Protein AF-D2C510-F1 (afdb_monomer_lite)

Structure (mmCIF, N/CA/C/O backbone):
data_AF-D2C510-F1
#
_entry.id   AF-D2C510-F1
#
loop_
_atom_site.group_PDB
_atom_site.id
_atom_site.type_symbol
_atom_site.label_atom_id
_atom_site.label_alt_id
_atom_site.label_comp_id
_atom_site.label_asym_id
_atom_site.label_entity_id
_atom_site.label_seq_id
_atom_site.pdbx_PDB_ins_code
_atom_site.Cartn_x
_atom_site.Cartn_y
_atom_site.Cartn_z
_atom_site.occupancy
_atom_site.B_iso_or_equiv
_atom_site.auth_seq_id
_atom_site.auth_comp_id
_atom_site.auth_asym_id
_atom_site.auth_atom_id
_atom_site.pdbx_PDB_model_num
ATOM 1 N N . MET A 1 1 ? 11.030 23.314 -47.955 1.00 41.97 1 MET A N 1
ATOM 2 C CA . MET A 1 1 ? 11.549 23.353 -46.569 1.00 41.97 1 MET A CA 1
ATOM 3 C C . MET A 1 1 ? 12.333 22.066 -46.338 1.00 41.97 1 MET A C 1
ATOM 5 O O . MET A 1 1 ? 11.726 21.021 -46.161 1.00 41.97 1 MET A O 1
ATOM 9 N N . ILE A 1 2 ? 13.659 22.106 -46.484 1.00 38.50 2 ILE A N 1
ATOM 10 C CA . ILE A 1 2 ? 14.516 20.911 -46.397 1.00 38.50 2 ILE A CA 1
ATOM 11 C C . ILE A 1 2 ? 14.762 20.630 -44.911 1.00 38.50 2 ILE A C 1
ATOM 13 O O . ILE A 1 2 ? 15.379 21.444 -44.225 1.00 38.50 2 ILE A O 1
ATOM 17 N N . ARG A 1 3 ? 14.230 19.520 -44.389 1.00 38.88 3 ARG A N 1
ATOM 18 C CA . ARG A 1 3 ? 14.538 19.050 -43.033 1.00 38.88 3 ARG A CA 1
ATOM 19 C C . ARG A 1 3 ? 15.802 18.202 -43.112 1.00 38.88 3 ARG A C 1
ATOM 21 O O . ARG A 1 3 ? 15.784 17.138 -43.714 1.00 38.88 3 ARG A O 1
ATOM 28 N N . TYR A 1 4 ? 16.888 18.683 -42.518 1.00 41.59 4 TYR A N 1
ATOM 29 C CA . TYR A 1 4 ? 18.047 17.840 -42.247 1.00 41.59 4 TYR A CA 1
ATOM 30 C C . TYR A 1 4 ? 17.704 16.908 -41.085 1.00 41.59 4 TYR A C 1
ATOM 32 O O . TYR A 1 4 ? 17.424 17.384 -39.980 1.00 41.59 4 TYR A O 1
ATOM 40 N N . ASP A 1 5 ? 17.746 15.599 -41.324 1.00 53.91 5 ASP A N 1
ATOM 41 C CA . ASP A 1 5 ? 17.805 14.624 -40.241 1.00 53.91 5 ASP A CA 1
ATOM 42 C C . ASP A 1 5 ? 19.098 14.866 -39.464 1.00 53.91 5 ASP A C 1
ATOM 44 O O . ASP A 1 5 ? 20.207 14.716 -39.980 1.00 53.91 5 ASP A O 1
ATOM 48 N N . LYS A 1 6 ? 18.964 15.306 -38.212 1.00 51.06 6 LYS A N 1
ATOM 49 C CA . LYS A 1 6 ? 20.116 15.435 -37.323 1.00 51.06 6 LYS A CA 1
ATOM 50 C C . LYS A 1 6 ? 20.608 14.020 -36.994 1.00 51.06 6 LYS A C 1
ATOM 52 O O . LYS A 1 6 ? 19.820 13.237 -36.457 1.00 51.06 6 LYS A O 1
ATOM 57 N N . PRO A 1 7 ? 21.881 13.679 -37.259 1.00 55.09 7 PRO A N 1
ATOM 58 C CA . PRO A 1 7 ? 22.415 12.394 -36.846 1.00 55.09 7 PRO A CA 1
ATOM 59 C C . PRO A 1 7 ? 22.345 12.272 -35.324 1.00 55.09 7 PRO A C 1
ATOM 61 O O . PRO A 1 7 ? 22.520 13.249 -34.588 1.00 55.09 7 PRO A O 1
ATOM 64 N N . LYS A 1 8 ? 22.044 11.058 -34.859 1.00 46.94 8 LYS A N 1
ATOM 65 C CA . LYS A 1 8 ? 21.846 10.779 -33.440 1.00 46.94 8 LYS A CA 1
ATOM 66 C C . LYS A 1 8 ? 23.150 11.037 -32.653 1.00 46.94 8 LYS A C 1
ATOM 68 O O . LYS A 1 8 ? 24.230 10.789 -33.190 1.00 46.94 8 LYS A O 1
ATOM 73 N N . PRO A 1 9 ? 23.075 11.518 -31.397 1.00 43.28 9 PRO A N 1
ATOM 74 C CA . PRO A 1 9 ? 24.210 12.122 -30.682 1.00 43.28 9 PRO A CA 1
ATOM 75 C C . PRO A 1 9 ? 25.459 11.241 -30.515 1.00 43.28 9 PRO A C 1
ATOM 77 O O . PRO A 1 9 ? 26.558 11.768 -30.411 1.00 43.28 9 PRO A O 1
ATOM 80 N N . TRP A 1 10 ? 25.321 9.915 -30.542 1.00 50.59 10 TRP A N 1
ATOM 81 C CA . TRP A 1 10 ? 26.438 8.968 -30.411 1.00 50.59 10 TRP A CA 1
ATOM 82 C C . TRP A 1 10 ? 27.249 8.760 -31.696 1.00 50.59 10 TRP A C 1
ATOM 84 O O . TRP A 1 10 ? 28.262 8.077 -31.672 1.00 50.59 10 TRP A O 1
ATOM 94 N N . MET A 1 11 ? 26.835 9.345 -32.824 1.00 51.16 11 MET A N 1
ATOM 95 C CA . MET A 1 11 ? 27.655 9.364 -34.043 1.00 51.16 11 MET A CA 1
ATOM 96 C C . MET A 1 11 ? 28.801 10.381 -33.965 1.00 51.16 11 MET A C 1
ATOM 98 O O . MET A 1 11 ? 29.647 10.406 -34.854 1.00 51.16 11 MET A O 1
ATOM 102 N N . LYS A 1 12 ? 28.811 11.262 -32.953 1.00 45.25 12 LYS A N 1
ATOM 103 C CA . LYS A 1 12 ? 29.725 12.409 -32.911 1.00 45.25 12 LYS A CA 1
ATOM 104 C C . LYS A 1 12 ? 30.964 12.241 -32.039 1.00 45.25 12 LYS A C 1
ATOM 106 O O . LYS A 1 12 ? 31.867 13.056 -32.181 1.00 45.25 12 LYS A O 1
ATOM 111 N N . GLU A 1 13 ? 31.063 11.206 -31.210 1.00 43.53 13 GLU A N 1
ATOM 112 C CA . GLU A 1 13 ? 32.232 11.018 -30.345 1.00 43.53 13 GLU A CA 1
ATOM 113 C C . GLU A 1 13 ? 32.622 9.539 -30.246 1.00 43.53 13 GLU A C 1
ATOM 115 O O . GLU A 1 13 ? 31.877 8.739 -29.694 1.00 43.53 13 GLU A O 1
ATOM 120 N N . ASN A 1 14 ? 33.829 9.231 -30.748 1.00 42.59 14 ASN A N 1
ATOM 121 C CA . ASN A 1 14 ? 34.587 7.975 -30.612 1.00 42.59 14 ASN A CA 1
ATOM 122 C C . ASN A 1 14 ? 33.927 6.771 -31.311 1.00 42.59 14 ASN A C 1
ATOM 124 O O . ASN A 1 14 ? 32.890 6.282 -30.898 1.00 42.59 14 ASN A O 1
ATOM 128 N N . TYR A 1 15 ? 34.439 6.234 -32.415 1.00 44.59 15 TYR A N 1
ATOM 129 C CA . TYR A 1 15 ? 35.807 5.805 -32.686 1.00 44.59 15 TYR A CA 1
ATOM 130 C C . TYR A 1 15 ? 36.094 6.014 -34.182 1.00 44.59 15 TYR A C 1
ATOM 132 O O . TYR A 1 15 ? 35.241 5.721 -35.019 1.00 44.59 15 TYR A O 1
ATOM 140 N N . ARG A 1 16 ? 37.302 6.457 -34.554 1.00 49.41 16 ARG A N 1
ATOM 141 C CA . ARG A 1 16 ? 37.824 6.202 -35.908 1.00 49.41 16 ARG A CA 1
ATOM 142 C C . ARG A 1 16 ? 38.070 4.698 -36.022 1.00 49.41 16 ARG A C 1
ATOM 144 O O . ARG A 1 16 ? 39.184 4.230 -35.826 1.00 49.41 16 ARG A O 1
ATOM 151 N N . ILE A 1 17 ? 37.004 3.940 -36.238 1.00 53.94 17 ILE A N 1
ATOM 152 C CA . ILE A 1 17 ? 37.088 2.536 -36.618 1.00 53.94 17 ILE A CA 1
ATOM 153 C C . ILE A 1 17 ? 37.697 2.566 -38.018 1.00 53.94 17 ILE A C 1
ATOM 155 O O . ILE A 1 17 ? 37.110 3.169 -38.917 1.00 53.94 17 ILE A O 1
ATOM 159 N N . ALA A 1 18 ? 38.905 2.021 -38.190 1.00 57.81 18 ALA A N 1
ATOM 160 C CA . ALA A 1 18 ? 39.457 1.863 -39.531 1.00 57.81 18 ALA A CA 1
ATOM 161 C C . ALA A 1 18 ? 38.462 1.034 -40.358 1.00 57.81 18 ALA A C 1
ATOM 163 O O . ALA A 1 18 ? 37.812 0.140 -39.818 1.00 57.81 18 ALA A O 1
ATOM 164 N N . GLU A 1 19 ? 38.289 1.370 -41.636 1.00 58.66 19 GLU A N 1
ATOM 165 C CA . GLU A 1 19 ? 37.220 0.835 -42.497 1.00 58.66 19 GLU A CA 1
ATOM 166 C C . GLU A 1 19 ? 37.175 -0.707 -42.493 1.00 58.66 19 GLU A C 1
ATOM 168 O O . GLU A 1 19 ? 36.104 -1.312 -42.490 1.00 58.66 19 GLU A O 1
ATOM 173 N N . GLU A 1 20 ? 38.344 -1.332 -42.336 1.00 58.44 20 GLU A N 1
ATOM 174 C CA . GLU A 1 20 ? 38.554 -2.774 -42.165 1.00 58.44 20 GLU A CA 1
ATOM 175 C C . GLU A 1 20 ? 37.815 -3.401 -40.961 1.00 58.44 20 GLU A C 1
ATOM 177 O O . GLU A 1 20 ? 37.395 -4.555 -41.020 1.00 58.44 20 GLU A O 1
ATOM 182 N N . TYR A 1 21 ? 37.575 -2.645 -39.887 1.00 57.06 21 TYR A N 1
ATOM 183 C CA . TYR A 1 21 ? 36.855 -3.105 -38.694 1.00 57.06 21 TYR A CA 1
ATOM 184 C C . TYR A 1 21 ? 35.358 -2.769 -38.730 1.00 57.06 21 TYR A C 1
ATOM 186 O O . TYR A 1 21 ? 34.598 -3.285 -37.908 1.00 57.06 21 TYR A O 1
ATOM 194 N N . ALA A 1 22 ? 34.901 -1.935 -39.671 1.00 62.78 22 ALA A N 1
ATOM 195 C 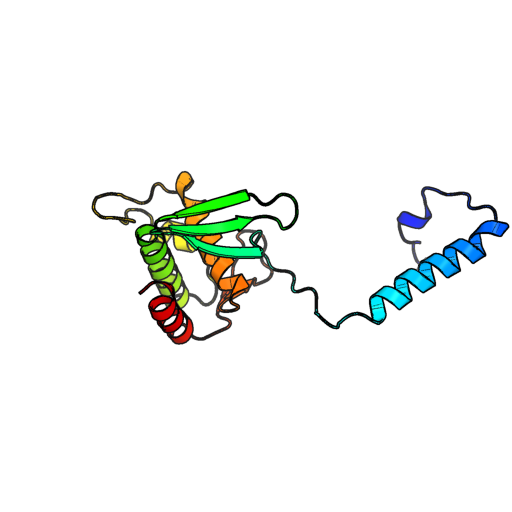CA . ALA A 1 22 ? 33.501 -1.512 -39.741 1.00 62.78 22 ALA A CA 1
ATOM 196 C C . ALA A 1 22 ? 32.556 -2.696 -40.009 1.00 62.78 22 ALA A C 1
ATOM 198 O O . ALA A 1 22 ? 31.489 -2.786 -39.398 1.00 62.78 22 ALA A O 1
ATOM 199 N N . GLY A 1 23 ? 32.979 -3.636 -40.863 1.00 69.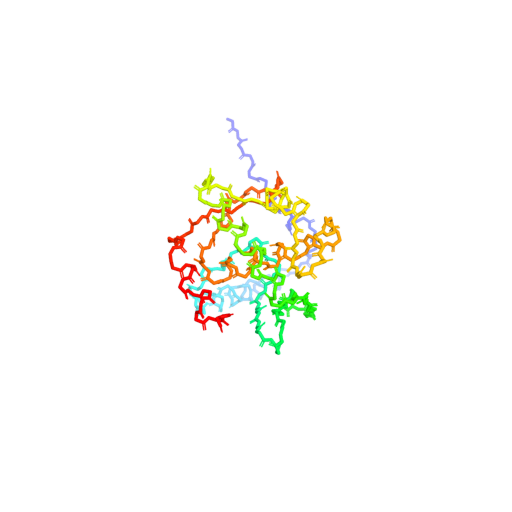00 23 GLY A N 1
ATOM 200 C CA . GLY A 1 23 ? 32.236 -4.867 -41.146 1.00 69.00 23 GLY A CA 1
ATOM 201 C C . GLY A 1 23 ? 32.098 -5.765 -39.916 1.00 69.00 23 GLY A C 1
ATOM 202 O O . GLY A 1 23 ? 30.996 -6.187 -39.583 1.00 69.00 23 GLY A O 1
ATOM 203 N N . MET A 1 24 ? 33.188 -5.976 -39.171 1.00 67.81 24 MET A N 1
ATOM 204 C CA . MET A 1 24 ? 33.156 -6.797 -37.954 1.00 67.81 24 MET A CA 1
ATOM 205 C C . MET A 1 24 ? 32.315 -6.169 -36.845 1.00 67.81 24 MET A C 1
ATOM 207 O O . MET A 1 24 ? 31.588 -6.873 -36.149 1.00 67.81 24 MET A O 1
ATOM 211 N N . VAL A 1 25 ? 32.387 -4.847 -36.678 1.00 67.56 25 VAL A N 1
ATOM 212 C CA . VAL A 1 25 ? 31.561 -4.138 -35.694 1.00 67.56 25 VAL A CA 1
ATOM 213 C C . VAL A 1 25 ? 30.085 -4.253 -36.062 1.00 67.56 25 VAL A C 1
ATOM 215 O O . VAL A 1 25 ? 29.265 -4.506 -35.182 1.00 67.56 25 VAL A O 1
ATOM 218 N N . LYS A 1 26 ? 29.743 -4.150 -37.351 1.00 69.44 26 LYS A N 1
ATOM 219 C CA . LYS A 1 26 ? 28.374 -4.368 -37.826 1.00 69.44 26 LYS A CA 1
ATOM 220 C C . LYS A 1 26 ? 27.898 -5.798 -37.553 1.00 69.44 26 LYS A C 1
ATOM 222 O O . LYS A 1 26 ? 26.822 -5.960 -36.991 1.00 69.44 26 LYS A O 1
ATOM 227 N N . ASP A 1 27 ? 28.716 -6.807 -37.837 1.00 73.94 27 ASP A N 1
ATOM 228 C CA . ASP A 1 27 ? 28.384 -8.212 -37.564 1.00 73.94 27 ASP A CA 1
ATOM 229 C C . ASP A 1 27 ? 28.217 -8.501 -36.066 1.00 73.94 27 ASP A C 1
ATOM 231 O O . ASP A 1 27 ? 27.337 -9.268 -35.672 1.00 73.94 27 ASP A O 1
ATOM 235 N N . ILE A 1 28 ? 29.043 -7.895 -35.208 1.00 74.25 28 ILE A N 1
ATOM 236 C CA . ILE A 1 28 ? 28.908 -8.007 -33.749 1.00 74.25 28 ILE A CA 1
ATOM 237 C C . ILE A 1 28 ? 27.604 -7.350 -33.289 1.00 74.25 28 ILE A C 1
ATOM 239 O O . ILE A 1 28 ? 26.877 -7.936 -32.487 1.00 74.25 28 ILE A O 1
ATOM 243 N N . LEU A 1 29 ? 27.280 -6.164 -33.807 1.00 71.12 29 LEU A N 1
ATOM 244 C CA . LEU A 1 29 ? 26.043 -5.456 -33.476 1.00 71.12 29 LEU A CA 1
ATOM 245 C C . LEU A 1 29 ? 24.801 -6.212 -33.960 1.00 71.12 29 LEU A C 1
ATOM 247 O O . LEU A 1 29 ? 23.843 -6.326 -33.197 1.00 71.12 29 LEU A O 1
ATOM 251 N N . ASP A 1 30 ? 24.832 -6.789 -35.161 1.00 72.50 30 ASP A N 1
ATOM 252 C CA . ASP A 1 30 ? 23.740 -7.612 -35.691 1.00 72.50 30 ASP A CA 1
ATOM 253 C C . ASP A 1 30 ? 23.594 -8.916 -34.896 1.00 72.50 30 ASP A C 1
ATOM 255 O O . ASP A 1 30 ? 22.477 -9.325 -34.583 1.00 72.50 30 ASP A O 1
ATOM 259 N N . LYS A 1 31 ? 24.697 -9.546 -34.468 1.00 72.12 31 LYS A N 1
ATOM 260 C CA . LYS A 1 31 ? 24.648 -10.709 -33.562 1.00 72.12 31 LYS A CA 1
ATOM 261 C C . LYS A 1 31 ? 24.051 -10.354 -32.201 1.00 72.12 31 LYS A C 1
ATOM 263 O O . LYS A 1 31 ? 23.248 -11.127 -31.687 1.00 72.12 31 LYS A O 1
ATOM 268 N N . ILE A 1 32 ? 24.390 -9.195 -31.635 1.00 69.31 32 ILE A N 1
ATOM 269 C CA . ILE A 1 32 ? 23.793 -8.709 -30.380 1.00 69.31 32 ILE A CA 1
ATOM 270 C C . ILE A 1 32 ? 22.298 -8.410 -30.579 1.00 69.31 32 ILE A C 1
ATOM 272 O O . ILE A 1 32 ? 21.480 -8.829 -29.762 1.00 69.31 32 ILE A O 1
ATOM 276 N N . GLY A 1 33 ? 21.923 -7.743 -31.675 1.00 61.22 33 GLY A N 1
ATOM 277 C CA . GLY A 1 33 ? 20.528 -7.441 -32.010 1.00 61.22 33 GLY A CA 1
ATOM 278 C C . GLY A 1 33 ? 19.676 -8.695 -32.238 1.00 61.22 33 GLY A C 1
ATOM 279 O O . GLY A 1 33 ? 18.541 -8.772 -31.768 1.00 61.22 33 GLY A O 1
ATOM 280 N N . ASN A 1 34 ? 20.240 -9.718 -32.881 1.00 57.94 34 ASN A N 1
ATOM 281 C CA . ASN A 1 34 ? 19.563 -10.991 -33.144 1.00 57.94 34 ASN A CA 1
ATOM 282 C C . ASN A 1 34 ? 19.513 -11.912 -31.906 1.00 57.94 34 ASN A C 1
ATOM 284 O O . ASN A 1 34 ? 18.538 -12.636 -31.702 1.00 57.94 34 ASN A O 1
ATOM 288 N N . ALA A 1 35 ? 20.511 -11.846 -31.020 1.00 53.44 35 ALA A N 1
ATOM 289 C CA . ALA A 1 35 ? 20.471 -12.533 -29.725 1.00 53.44 35 ALA A CA 1
ATOM 290 C C . ALA A 1 35 ? 19.439 -11.912 -28.761 1.00 53.44 35 ALA A C 1
ATOM 292 O O . ALA A 1 35 ? 18.862 -12.613 -27.933 1.00 53.44 35 ALA A O 1
ATOM 293 N N . LEU A 1 36 ? 19.163 -10.609 -28.890 1.00 50.44 36 LEU A N 1
ATOM 294 C CA . LEU A 1 36 ? 18.132 -9.910 -28.113 1.00 50.44 36 LEU A CA 1
ATOM 295 C C . LEU A 1 36 ? 16.701 -10.158 -28.619 1.00 50.44 36 LEU A C 1
ATOM 297 O O . LEU A 1 36 ? 15.755 -9.911 -27.879 1.00 50.44 36 LEU A O 1
ATOM 301 N N . THR A 1 37 ? 16.521 -10.644 -29.850 1.00 47.19 37 THR A N 1
ATOM 302 C CA . THR A 1 37 ? 15.192 -10.899 -30.443 1.00 47.19 37 THR A CA 1
ATOM 303 C C . THR A 1 37 ? 14.732 -12.353 -30.331 1.00 47.19 37 THR A C 1
ATOM 305 O O . THR A 1 37 ? 13.575 -12.644 -30.621 1.00 47.19 37 THR A O 1
ATOM 308 N N . SER A 1 38 ? 15.593 -13.257 -29.853 1.00 47.25 38 SER A N 1
ATOM 309 C CA . SER A 1 38 ? 15.272 -14.675 -29.625 1.00 47.25 38 SER A CA 1
ATOM 310 C C . SER A 1 38 ? 15.056 -15.048 -28.153 1.00 47.25 38 SER A C 1
ATOM 312 O O . SER A 1 38 ? 14.749 -16.200 -27.865 1.00 47.25 38 SER A O 1
ATOM 314 N N . ASN A 1 39 ? 15.118 -14.083 -27.229 1.00 44.97 39 ASN A N 1
ATOM 315 C CA . ASN A 1 39 ? 14.735 -14.284 -25.835 1.00 44.97 39 ASN A CA 1
ATOM 316 C C . ASN A 1 39 ? 13.597 -13.344 -25.441 1.00 44.97 39 ASN A C 1
ATOM 318 O O . ASN A 1 39 ? 13.806 -12.176 -25.136 1.00 44.97 39 ASN A O 1
ATOM 322 N N . ASP A 1 40 ? 12.412 -13.944 -25.420 1.00 39.88 40 ASP A N 1
ATOM 323 C CA . ASP A 1 40 ? 11.272 -13.611 -24.578 1.00 39.88 40 ASP A CA 1
ATOM 324 C C . ASP A 1 40 ? 10.688 -12.198 -24.718 1.00 39.88 40 ASP A C 1
ATOM 326 O O . ASP A 1 40 ? 11.215 -11.186 -24.249 1.00 39.88 40 ASP A O 1
ATOM 330 N N . SER A 1 41 ? 9.486 -12.153 -25.284 1.00 37.69 41 SER A N 1
ATOM 331 C CA . SER A 1 41 ? 8.560 -11.028 -25.253 1.00 37.69 41 SER A CA 1
ATOM 332 C C . SER A 1 41 ? 8.040 -10.750 -23.834 1.00 37.69 41 SER A C 1
ATOM 334 O O . SER A 1 41 ? 6.833 -10.670 -23.607 1.00 37.69 41 SER A O 1
ATOM 336 N N . SER A 1 42 ? 8.930 -10.563 -22.861 1.00 40.53 42 SER A N 1
ATOM 337 C CA . SER A 1 42 ? 8.591 -9.828 -21.654 1.00 40.53 42 SER A CA 1
ATOM 338 C C . SER A 1 42 ? 8.727 -8.350 -21.999 1.00 40.53 42 SER A C 1
ATOM 340 O O . SER A 1 42 ? 9.817 -7.788 -22.100 1.00 40.53 42 SER A O 1
ATOM 342 N N . VAL A 1 43 ? 7.593 -7.695 -22.247 1.00 35.44 43 VAL A N 1
ATOM 343 C CA . VAL A 1 43 ? 7.519 -6.236 -22.142 1.00 35.44 43 VAL A CA 1
ATOM 344 C C . VAL A 1 43 ? 8.210 -5.889 -20.827 1.00 35.44 43 VAL A C 1
ATOM 346 O O . VAL A 1 43 ? 7.742 -6.315 -19.770 1.00 35.44 43 VAL A O 1
ATOM 349 N N . THR A 1 44 ? 9.353 -5.201 -20.879 1.00 40.50 44 THR A N 1
ATOM 350 C CA . THR A 1 44 ? 10.083 -4.772 -19.683 1.00 40.50 44 THR A CA 1
ATOM 351 C C . THR A 1 44 ? 9.157 -3.820 -18.948 1.00 40.50 44 THR A C 1
ATOM 353 O O . THR A 1 44 ? 9.053 -2.636 -19.269 1.00 40.50 44 THR A O 1
ATOM 356 N N . LYS A 1 45 ? 8.376 -4.375 -18.021 1.00 53.69 45 LYS A N 1
ATOM 357 C CA . LYS A 1 45 ? 7.348 -3.657 -17.284 1.00 53.69 45 LYS A CA 1
ATOM 358 C C . LYS A 1 45 ? 8.084 -2.617 -16.453 1.00 53.69 45 LYS A C 1
ATOM 360 O O . LYS A 1 45 ? 8.790 -2.943 -15.502 1.00 53.69 45 LYS A O 1
ATOM 365 N N . LYS A 1 46 ? 8.020 -1.362 -16.889 1.00 66.19 46 LYS A N 1
ATOM 366 C CA . LYS A 1 46 ? 8.688 -0.260 -16.210 1.00 66.19 46 LYS A CA 1
ATOM 367 C C . LYS A 1 46 ? 7.823 0.149 -15.028 1.00 66.19 46 LYS A C 1
ATOM 369 O O . LYS A 1 46 ? 6.877 0.910 -15.192 1.00 66.19 46 LYS A O 1
ATOM 374 N N . PHE A 1 47 ? 8.144 -0.393 -13.864 1.00 73.25 47 PHE A N 1
ATOM 375 C CA . PHE A 1 47 ? 7.508 -0.010 -12.612 1.00 73.25 47 PHE A CA 1
ATOM 376 C C . PHE A 1 47 ? 7.970 1.383 -12.165 1.00 73.25 47 PHE A C 1
ATOM 378 O O . PHE A 1 47 ? 9.106 1.788 -12.448 1.00 73.25 47 PHE A O 1
ATOM 385 N N . ALA A 1 48 ? 7.105 2.119 -11.465 1.00 82.38 48 ALA A N 1
ATOM 386 C CA . ALA A 1 48 ? 7.527 3.318 -10.737 1.00 82.38 48 ALA A CA 1
ATOM 387 C C . ALA A 1 48 ? 8.253 2.965 -9.438 1.00 82.38 48 ALA A C 1
ATOM 389 O O . ALA A 1 48 ? 9.083 3.744 -8.953 1.00 82.38 48 ALA A O 1
ATOM 390 N N . THR A 1 49 ? 7.951 1.794 -8.877 1.00 81.88 49 THR A N 1
ATOM 391 C CA . THR A 1 49 ? 8.593 1.285 -7.678 1.00 81.88 49 THR A CA 1
ATOM 392 C C . THR A 1 49 ? 10.086 1.021 -7.877 1.00 81.88 49 THR A C 1
ATOM 394 O O . THR A 1 49 ? 10.551 0.543 -8.911 1.00 81.88 49 THR A O 1
ATOM 397 N N . LYS A 1 50 ? 10.864 1.321 -6.832 1.00 86.88 50 LYS A N 1
ATOM 398 C CA . LYS A 1 50 ? 12.284 0.945 -6.731 1.00 86.88 50 LYS A CA 1
ATOM 399 C C . LYS A 1 50 ? 12.495 -0.447 -6.125 1.00 86.88 50 LYS A C 1
ATOM 401 O O . LYS A 1 50 ? 13.643 -0.891 -6.015 1.00 86.88 50 LYS A O 1
ATOM 406 N N . TYR A 1 51 ? 11.420 -1.074 -5.652 1.00 89.44 51 TYR A N 1
ATOM 407 C CA . TYR A 1 51 ? 11.428 -2.426 -5.107 1.00 89.44 51 TYR A CA 1
ATOM 408 C C . TYR A 1 51 ? 11.216 -3.427 -6.234 1.00 89.44 51 TYR A C 1
ATOM 410 O O . TYR A 1 51 ? 10.560 -3.113 -7.222 1.00 89.44 51 TYR A O 1
ATOM 418 N N . PHE A 1 52 ? 11.785 -4.615 -6.087 1.00 88.94 52 PHE A N 1
ATOM 419 C CA . PHE A 1 52 ? 11.655 -5.684 -7.083 1.00 88.94 52 PHE A CA 1
ATOM 420 C C . PHE A 1 52 ? 11.200 -7.009 -6.468 1.00 88.94 52 PHE A C 1
ATOM 422 O O . PHE A 1 52 ? 10.758 -7.893 -7.191 1.00 88.94 52 PHE A O 1
ATOM 429 N N . GLU A 1 53 ? 11.287 -7.137 -5.145 1.00 92.88 53 GLU A N 1
ATOM 430 C CA . GLU A 1 53 ? 10.832 -8.296 -4.391 1.00 92.88 53 GLU A CA 1
ATOM 431 C C . GLU A 1 53 ? 10.502 -7.884 -2.955 1.00 92.88 53 GLU A C 1
ATOM 433 O O . GLU A 1 53 ? 10.986 -6.861 -2.445 1.00 92.88 53 GLU A O 1
ATOM 438 N N . TRP A 1 54 ? 9.686 -8.695 -2.298 1.00 95.94 54 TRP A N 1
ATOM 439 C CA . TRP A 1 54 ? 9.309 -8.515 -0.907 1.00 95.94 54 TRP A CA 1
ATOM 440 C C . TRP A 1 54 ? 8.944 -9.864 -0.281 1.00 95.94 54 TRP A C 1
ATOM 442 O O . TRP A 1 54 ? 8.676 -10.839 -0.980 1.00 95.94 54 TRP A O 1
ATOM 452 N N . GLU A 1 55 ? 8.957 -9.916 1.044 1.00 95.94 55 GLU A N 1
ATOM 453 C CA . GLU A 1 55 ? 8.610 -11.094 1.833 1.00 95.94 55 GLU A CA 1
ATOM 454 C C . GLU A 1 55 ? 8.093 -10.687 3.220 1.00 95.94 55 GLU A C 1
ATOM 456 O O . GLU A 1 55 ? 8.263 -9.545 3.662 1.00 95.94 55 GLU A O 1
ATOM 461 N N . VAL A 1 56 ? 7.478 -11.633 3.930 1.00 94.88 56 VAL A N 1
ATOM 462 C CA . VAL A 1 56 ? 7.149 -11.491 5.354 1.00 94.88 56 VAL A CA 1
ATOM 463 C C . VAL A 1 56 ? 8.175 -12.274 6.162 1.00 94.88 56 VAL A C 1
ATOM 465 O O . VAL A 1 56 ? 8.304 -13.486 6.003 1.00 94.88 56 VAL A O 1
ATOM 468 N N . ILE A 1 57 ? 8.895 -11.589 7.049 1.00 93.88 57 ILE A N 1
ATOM 469 C CA . ILE A 1 57 ? 9.850 -12.202 7.975 1.00 93.88 57 ILE A CA 1
ATOM 470 C C . ILE A 1 57 ? 9.383 -11.926 9.398 1.00 93.88 57 ILE A C 1
ATOM 472 O O . ILE A 1 57 ? 9.374 -10.776 9.847 1.00 93.88 57 ILE A O 1
ATOM 476 N N . LYS A 1 58 ? 9.051 -12.989 10.140 1.00 90.88 58 LYS A N 1
ATOM 477 C CA . LYS A 1 58 ? 8.513 -12.893 11.507 1.00 90.88 58 LYS A CA 1
ATOM 478 C C . LYS A 1 58 ? 7.306 -11.939 11.529 1.00 90.88 58 LYS A C 1
ATOM 480 O O . LYS A 1 58 ? 6.332 -12.168 10.827 1.00 90.88 58 LYS A O 1
ATOM 485 N N . SER A 1 59 ? 7.379 -10.859 12.302 1.00 93.25 59 SER A N 1
ATOM 486 C CA . SER A 1 59 ? 6.339 -9.838 12.444 1.00 93.25 59 SER A CA 1
ATOM 487 C C . SER A 1 59 ? 6.606 -8.591 11.591 1.00 93.25 59 SER A C 1
ATOM 489 O O . SER A 1 59 ? 6.237 -7.480 11.975 1.00 93.25 59 SER A O 1
ATOM 491 N N . SER A 1 60 ? 7.303 -8.721 10.459 1.00 95.94 60 SER A N 1
ATOM 492 C CA . SER A 1 60 ? 7.650 -7.590 9.592 1.00 95.94 60 SER A CA 1
ATOM 493 C C . SER A 1 60 ? 7.519 -7.920 8.110 1.00 95.94 60 SER A C 1
ATOM 495 O O . SER A 1 60 ? 7.907 -8.992 7.657 1.00 95.94 60 SER A O 1
ATOM 497 N N . VAL A 1 61 ? 7.029 -6.947 7.349 1.00 96.75 61 VAL A N 1
ATOM 498 C CA . VAL A 1 61 ? 7.116 -6.915 5.890 1.00 96.75 61 VAL A CA 1
ATOM 499 C C . VAL A 1 61 ? 8.474 -6.341 5.508 1.00 96.75 61 VAL A C 1
ATOM 501 O O . VAL A 1 61 ? 8.866 -5.272 5.993 1.00 96.75 61 VAL A O 1
ATOM 504 N N . VAL A 1 62 ? 9.192 -7.052 4.645 1.00 96.56 62 VAL A N 1
ATOM 505 C CA . VAL A 1 62 ? 10.523 -6.679 4.171 1.00 96.56 62 VAL A CA 1
ATOM 506 C C . VAL A 1 62 ? 10.484 -6.532 2.660 1.00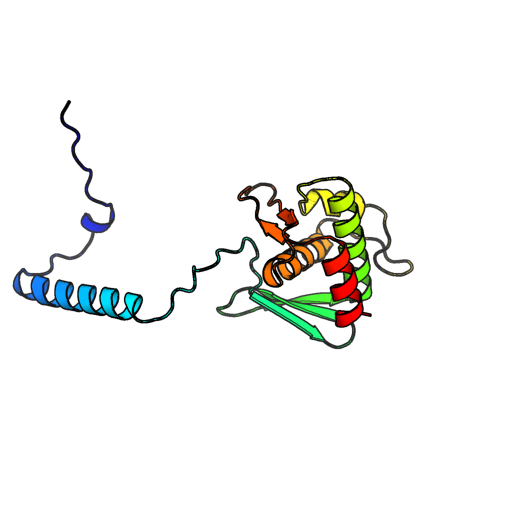 96.56 62 VAL A C 1
ATOM 508 O O . VAL A 1 62 ? 10.135 -7.474 1.960 1.00 96.56 62 VAL A O 1
ATOM 511 N N . ALA A 1 63 ? 10.858 -5.363 2.146 1.00 95.44 63 ALA A N 1
ATOM 512 C CA . ALA A 1 63 ? 10.951 -5.121 0.706 1.00 95.44 63 ALA A CA 1
ATOM 513 C C . ALA A 1 63 ? 12.397 -4.827 0.311 1.00 95.44 63 ALA A C 1
ATOM 515 O O . ALA A 1 63 ? 13.046 -3.972 0.930 1.00 95.44 63 ALA A O 1
ATOM 516 N N . ARG A 1 64 ? 12.904 -5.498 -0.730 1.00 93.00 64 ARG A N 1
ATOM 517 C CA . ARG A 1 64 ? 14.269 -5.281 -1.228 1.00 93.00 64 ARG A CA 1
ATOM 518 C C . ARG A 1 64 ? 14.251 -4.275 -2.375 1.00 93.00 64 ARG A C 1
ATOM 520 O O . ARG A 1 64 ? 13.519 -4.410 -3.358 1.00 93.00 64 ARG A O 1
ATOM 527 N N . ALA A 1 65 ? 15.034 -3.213 -2.216 1.00 88.56 65 ALA A N 1
ATOM 528 C CA . ALA A 1 65 ? 15.178 -2.140 -3.189 1.00 88.56 65 ALA A CA 1
ATOM 529 C C . ALA A 1 65 ? 16.434 -2.356 -4.034 1.00 88.56 65 ALA A C 1
ATOM 531 O O . ALA A 1 65 ? 17.490 -2.628 -3.471 1.00 88.56 65 ALA A O 1
ATOM 532 N N . ARG A 1 66 ? 16.329 -2.107 -5.350 1.00 80.19 66 ARG A N 1
ATOM 533 C CA . ARG A 1 66 ? 17.380 -2.294 -6.378 1.00 80.19 66 ARG A CA 1
ATOM 534 C C . ARG A 1 66 ? 17.801 -3.751 -6.590 1.00 80.19 66 ARG A C 1
ATOM 536 O O . ARG A 1 66 ? 18.282 -4.400 -5.675 1.00 80.19 66 ARG A O 1
ATOM 543 N N . LYS A 1 67 ? 17.723 -4.223 -7.837 1.00 78.44 67 LYS A N 1
ATOM 544 C CA . LYS A 1 67 ? 18.179 -5.574 -8.207 1.00 78.44 67 LYS A CA 1
ATOM 545 C C . LYS A 1 67 ? 19.692 -5.747 -8.020 1.00 78.44 67 LYS A C 1
ATOM 547 O O . LYS A 1 67 ? 20.156 -6.789 -7.576 1.00 78.44 67 LYS A O 1
ATOM 552 N N . GLU A 1 68 ? 20.461 -4.707 -8.335 1.00 79.62 68 GLU A N 1
ATOM 553 C CA . GLU A 1 68 ? 21.911 -4.682 -8.148 1.00 79.62 68 GLU A CA 1
ATOM 554 C C . GLU A 1 68 ? 22.258 -4.069 -6.787 1.00 79.62 68 GLU A C 1
ATOM 556 O O . GLU A 1 68 ? 21.920 -2.913 -6.520 1.00 79.62 68 GLU A O 1
ATOM 561 N N . LYS A 1 69 ? 22.947 -4.844 -5.935 1.00 78.81 69 LYS A N 1
ATOM 562 C CA . LYS A 1 69 ? 23.271 -4.498 -4.535 1.00 78.81 69 LYS A CA 1
ATOM 563 C C . LYS A 1 69 ? 22.014 -4.113 -3.733 1.00 78.81 69 LYS A C 1
ATOM 565 O O . LYS A 1 69 ? 21.859 -2.946 -3.352 1.00 78.81 69 LYS A O 1
ATOM 570 N N . PRO A 1 70 ? 21.116 -5.085 -3.496 1.00 85.12 70 PRO A N 1
ATOM 571 C CA . PRO A 1 70 ? 19.862 -4.828 -2.817 1.00 85.12 70 PRO A CA 1
ATOM 572 C C . PRO A 1 70 ? 20.084 -4.362 -1.381 1.00 85.12 70 PRO A C 1
ATOM 574 O O . PRO A 1 70 ? 20.976 -4.841 -0.681 1.00 85.12 70 PRO A O 1
ATOM 577 N N . TYR A 1 71 ? 19.225 -3.454 -0.930 1.00 88.12 71 TYR A N 1
ATOM 578 C CA . TYR A 1 71 ? 19.078 -3.132 0.486 1.00 88.12 71 TYR A CA 1
ATOM 579 C C . TYR A 1 71 ? 17.617 -3.283 0.898 1.00 88.12 71 TYR A C 1
ATOM 581 O O . TYR A 1 71 ? 16.705 -3.052 0.100 1.00 88.12 71 TYR A O 1
ATOM 589 N N . SER A 1 72 ? 17.401 -3.681 2.148 1.00 92.88 72 SER A N 1
ATOM 590 C CA . SER A 1 72 ? 16.074 -4.013 2.658 1.00 92.88 72 SER A CA 1
ATOM 591 C C . SER A 1 72 ? 15.475 -2.864 3.455 1.00 92.88 72 SER A C 1
ATOM 593 O O . SER A 1 72 ? 16.134 -2.271 4.311 1.00 92.88 72 SER A O 1
ATOM 595 N N . HIS A 1 73 ? 14.198 -2.594 3.217 1.00 94.19 73 HIS A N 1
ATOM 596 C CA . HIS A 1 73 ? 13.371 -1.818 4.129 1.00 94.19 73 HIS A CA 1
ATOM 597 C C . HIS A 1 73 ? 12.494 -2.739 4.955 1.00 94.19 73 HIS A C 1
ATOM 599 O O . HIS A 1 73 ? 11.983 -3.731 4.445 1.00 94.19 73 HIS A O 1
ATOM 605 N N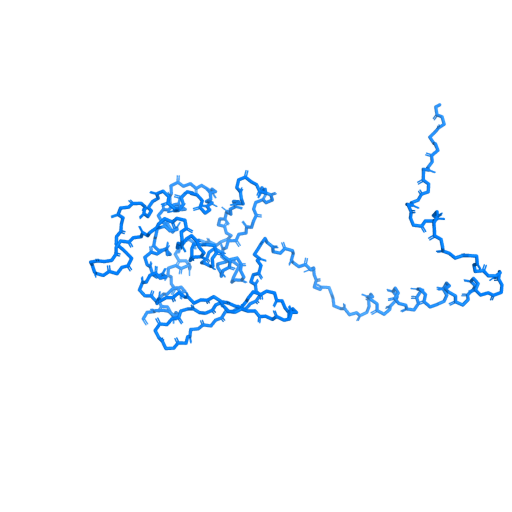 . TYR A 1 74 ? 12.304 -2.364 6.215 1.00 95.94 74 TYR A N 1
ATOM 606 C CA . TYR A 1 74 ? 11.540 -3.130 7.187 1.00 95.94 74 TYR A CA 1
ATOM 607 C C . TYR A 1 74 ? 10.347 -2.310 7.669 1.00 95.94 74 TYR A C 1
ATOM 609 O O . TYR A 1 74 ? 10.497 -1.160 8.101 1.00 95.94 74 TYR A O 1
ATOM 617 N N . CYS A 1 75 ? 9.163 -2.911 7.630 1.00 96.62 75 CYS A N 1
ATOM 618 C CA . CYS A 1 75 ? 7.958 -2.365 8.236 1.00 96.62 75 CYS A CA 1
ATOM 619 C C . CYS A 1 75 ? 7.329 -3.417 9.152 1.00 96.62 75 CYS A C 1
ATOM 621 O O . CYS A 1 75 ? 6.981 -4.494 8.667 1.00 96.62 75 CYS A O 1
ATOM 623 N N . PRO A 1 76 ? 7.147 -3.129 10.452 1.00 96.88 76 PRO A N 1
ATOM 624 C CA . PRO A 1 76 ? 6.360 -3.985 11.330 1.00 96.88 76 PRO A CA 1
ATOM 625 C C . PRO A 1 76 ? 4.976 -4.271 10.741 1.00 96.88 76 PRO A C 1
ATOM 627 O O . PRO A 1 76 ? 4.351 -3.378 10.167 1.00 96.88 76 PRO A O 1
ATOM 630 N N . LEU A 1 77 ? 4.494 -5.503 10.893 1.00 95.94 77 LEU A N 1
ATOM 631 C CA . LEU A 1 77 ? 3.252 -5.956 10.268 1.00 95.94 77 LEU A CA 1
ATOM 632 C C . LEU A 1 77 ? 2.040 -5.132 10.724 1.00 95.94 77 LEU A C 1
ATOM 634 O O . LEU A 1 77 ? 1.197 -4.779 9.907 1.00 95.94 77 LEU A O 1
ATOM 638 N N . GLU A 1 78 ? 1.986 -4.754 12.004 1.00 95.19 78 GLU A N 1
ATOM 639 C CA . GLU A 1 78 ? 0.937 -3.874 12.541 1.00 95.19 78 GLU A CA 1
ATOM 640 C C . GLU A 1 78 ? 0.920 -2.513 11.840 1.00 95.19 78 GLU A C 1
ATOM 642 O O . GLU A 1 78 ? -0.122 -2.074 11.356 1.00 95.19 78 GLU A O 1
ATOM 647 N N . HIS A 1 79 ? 2.097 -1.898 11.677 1.00 97.12 79 HIS A N 1
ATOM 648 C CA . HIS A 1 79 ? 2.221 -0.638 10.950 1.00 97.12 79 HIS A CA 1
ATOM 649 C C . HIS A 1 79 ? 1.783 -0.803 9.493 1.00 97.12 79 HIS A C 1
ATOM 651 O O . HIS A 1 79 ? 1.081 0.051 8.958 1.00 97.12 79 HIS A O 1
ATOM 657 N N . PHE A 1 80 ? 2.202 -1.894 8.846 1.00 96.88 80 PHE A N 1
ATOM 658 C CA . PHE A 1 80 ? 1.859 -2.181 7.457 1.00 96.88 80 PHE A CA 1
ATOM 659 C C . PHE A 1 80 ? 0.346 -2.320 7.264 1.00 96.88 80 PHE A C 1
ATOM 661 O O . PHE A 1 80 ? -0.200 -1.718 6.344 1.00 96.88 80 PHE A O 1
ATOM 668 N N . ARG A 1 81 ? -0.344 -3.031 8.165 1.00 95.81 81 ARG A N 1
ATOM 669 C CA . ARG A 1 81 ? -1.809 -3.177 8.146 1.00 95.81 81 ARG A CA 1
ATOM 670 C C . ARG A 1 81 ? -2.517 -1.824 8.254 1.00 95.81 81 ARG A C 1
ATOM 672 O O . ARG A 1 81 ? -3.452 -1.567 7.499 1.00 95.81 81 ARG A O 1
ATOM 679 N N . VAL A 1 82 ? -2.058 -0.939 9.144 1.00 96.88 82 VAL A N 1
ATOM 680 C CA . VAL A 1 82 ? -2.631 0.412 9.280 1.00 96.88 82 VAL A CA 1
ATOM 681 C C . VAL A 1 82 ? -2.422 1.238 8.012 1.00 96.88 82 VAL A C 1
ATOM 683 O O . VAL A 1 82 ? -3.378 1.847 7.532 1.00 96.88 82 VAL A O 1
ATOM 686 N N . VAL A 1 83 ? -1.204 1.237 7.459 1.00 97.81 83 VAL A N 1
ATOM 687 C CA . VAL A 1 83 ? -0.891 1.945 6.207 1.00 97.81 83 VAL A CA 1
ATOM 688 C C . VAL A 1 83 ? -1.775 1.429 5.075 1.00 97.81 83 VAL A C 1
ATOM 690 O O . VAL A 1 83 ? -2.440 2.224 4.424 1.00 97.81 83 VAL A O 1
ATOM 693 N N . MET A 1 84 ? -1.861 0.112 4.903 1.00 97.12 84 MET A N 1
ATOM 694 C CA . MET A 1 84 ? -2.652 -0.512 3.846 1.00 97.12 84 MET A CA 1
ATOM 695 C C . MET A 1 84 ? -4.145 -0.184 3.964 1.00 97.12 84 MET A C 1
ATOM 697 O O . MET A 1 84 ? -4.776 0.191 2.979 1.00 97.12 84 MET A O 1
ATOM 701 N N . ARG A 1 85 ? -4.709 -0.225 5.178 1.00 96.88 85 ARG A N 1
ATOM 702 C CA . ARG A 1 85 ? -6.087 0.223 5.429 1.00 96.88 85 ARG A CA 1
ATOM 703 C C . ARG A 1 85 ? -6.297 1.671 4.974 1.00 96.88 85 ARG A C 1
ATOM 705 O O . ARG A 1 85 ? -7.266 1.937 4.269 1.00 96.88 85 ARG A O 1
ATOM 712 N N . LYS A 1 86 ? -5.392 2.592 5.331 1.00 97.56 86 LYS A N 1
ATOM 713 C CA . LYS A 1 86 ? -5.479 4.001 4.903 1.00 97.56 86 LYS A CA 1
ATOM 714 C C . LYS A 1 86 ? -5.302 4.168 3.395 1.00 97.56 86 LYS A C 1
ATOM 716 O O . LYS A 1 86 ? -5.958 5.020 2.802 1.00 97.56 86 LYS A O 1
ATOM 721 N N . THR A 1 87 ? -4.478 3.342 2.759 1.00 98.12 87 THR A N 1
ATOM 722 C CA . THR A 1 87 ? -4.345 3.322 1.298 1.00 98.12 87 THR A CA 1
ATOM 723 C C . THR A 1 87 ? -5.644 2.891 0.622 1.00 98.12 87 THR A C 1
ATOM 725 O O . THR A 1 87 ? -6.087 3.546 -0.320 1.00 98.12 87 THR A O 1
ATOM 728 N N . LEU A 1 88 ? -6.319 1.857 1.130 1.00 97.56 88 LEU A N 1
ATOM 729 C CA . LEU A 1 88 ? -7.621 1.442 0.603 1.00 97.56 88 LEU A CA 1
ATOM 730 C C . LEU A 1 88 ? -8.722 2.475 0.877 1.00 97.56 88 LEU A C 1
ATOM 732 O O . LEU A 1 88 ? -9.540 2.722 -0.004 1.00 97.56 88 LEU A O 1
ATOM 736 N N . GLU A 1 89 ? -8.731 3.125 2.046 1.00 97.12 89 GLU A N 1
ATOM 737 C CA . GLU A 1 89 ? -9.612 4.276 2.321 1.00 97.12 89 GLU A CA 1
ATOM 738 C C . GLU A 1 89 ? -9.401 5.399 1.288 1.00 97.12 89 GLU A C 1
ATOM 740 O O . GLU A 1 89 ? -10.371 5.956 0.767 1.00 97.12 89 GLU A O 1
ATOM 745 N N . ALA A 1 90 ? -8.146 5.688 0.923 1.00 97.81 90 ALA A N 1
ATOM 746 C CA . ALA A 1 90 ? -7.834 6.670 -0.112 1.00 97.81 90 ALA A CA 1
ATOM 747 C C . ALA A 1 90 ? -8.406 6.258 -1.479 1.00 97.81 90 ALA A C 1
ATOM 749 O O . ALA A 1 90 ? -9.047 7.069 -2.142 1.00 97.81 90 ALA A O 1
ATOM 750 N N . PHE A 1 91 ? -8.251 4.993 -1.881 1.00 97.75 91 PHE A N 1
ATOM 751 C CA . PHE A 1 91 ? -8.799 4.499 -3.150 1.00 97.75 91 PHE A CA 1
ATOM 752 C C . PHE A 1 91 ? -10.332 4.420 -3.176 1.00 97.75 91 PHE A C 1
ATOM 754 O O . PHE A 1 91 ? -10.927 4.534 -4.242 1.00 97.75 91 PHE A O 1
ATOM 761 N N . LYS A 1 92 ? -10.997 4.281 -2.022 1.00 96.62 92 LYS A N 1
ATOM 762 C CA . LYS A 1 92 ? -12.470 4.350 -1.931 1.00 96.62 92 LYS A CA 1
ATOM 763 C C . LYS A 1 92 ? -13.017 5.753 -2.215 1.00 96.62 92 LYS A C 1
ATOM 765 O O . LYS A 1 92 ? -14.201 5.894 -2.502 1.00 96.62 92 LYS A O 1
ATOM 770 N N . THR A 1 93 ? -12.178 6.783 -2.110 1.00 95.50 93 THR A N 1
ATOM 771 C CA . THR A 1 93 ? -12.576 8.195 -2.251 1.00 95.50 93 THR A CA 1
ATOM 772 C C . THR A 1 93 ? -11.934 8.904 -3.444 1.00 95.50 93 THR A C 1
ATOM 774 O O . THR A 1 93 ? -12.355 10.008 -3.785 1.00 95.50 93 THR A O 1
ATOM 777 N N . SER A 1 94 ? -10.936 8.292 -4.087 1.00 95.69 94 SER A N 1
ATOM 778 C CA . SER A 1 94 ? -10.193 8.873 -5.205 1.00 95.69 94 SER A CA 1
ATOM 779 C C . SER A 1 94 ? -9.718 7.800 -6.185 1.00 95.69 94 SER A C 1
ATOM 781 O O . SER A 1 94 ? -9.148 6.790 -5.776 1.00 95.69 94 SER A O 1
ATOM 783 N N . ASP A 1 95 ? -9.855 8.073 -7.484 1.00 94.75 95 ASP A N 1
ATOM 784 C CA . ASP A 1 95 ? -9.365 7.198 -8.562 1.00 94.75 95 ASP A CA 1
ATOM 785 C C . ASP A 1 95 ? -7.829 7.125 -8.617 1.00 94.75 95 ASP A C 1
ATOM 787 O O . ASP A 1 95 ? -7.248 6.125 -9.048 1.00 94.75 95 ASP A O 1
ATOM 791 N N . GLU A 1 96 ? -7.160 8.197 -8.179 1.00 96.19 96 GLU A N 1
ATOM 792 C CA . GLU A 1 96 ? -5.706 8.274 -8.076 1.00 96.19 96 GLU A CA 1
ATOM 793 C C . GLU A 1 96 ? -5.268 8.525 -6.632 1.00 96.19 96 GLU A C 1
ATOM 795 O O . GLU A 1 96 ? -5.730 9.460 -5.972 1.00 96.19 96 GLU A O 1
ATOM 800 N N . VAL A 1 97 ? -4.300 7.742 -6.161 1.00 97.31 97 VAL A N 1
ATOM 801 C CA . VAL A 1 97 ? -3.724 7.867 -4.820 1.00 97.31 97 VAL A CA 1
ATOM 802 C C . VAL A 1 97 ? -2.220 8.068 -4.918 1.00 97.31 97 VAL A C 1
ATOM 804 O O . VAL A 1 97 ? -1.530 7.489 -5.757 1.00 97.31 97 VAL A O 1
ATOM 807 N N . SER A 1 98 ? -1.690 8.923 -4.050 1.00 96.88 98 SER A N 1
ATOM 808 C CA . SER A 1 98 ? -0.264 9.218 -3.967 1.00 96.88 98 SER A CA 1
ATOM 809 C C . SER A 1 98 ? 0.229 9.094 -2.531 1.00 96.88 98 SER A C 1
ATOM 811 O O . SER A 1 98 ? -0.553 9.184 -1.585 1.00 96.88 98 SER A O 1
ATOM 813 N N . ALA A 1 99 ? 1.543 8.942 -2.350 1.00 96.38 99 ALA A N 1
ATOM 814 C CA . ALA A 1 99 ? 2.116 8.878 -1.007 1.00 96.38 99 ALA A CA 1
ATOM 815 C C . ALA A 1 99 ? 1.750 10.099 -0.130 1.00 96.38 99 ALA A C 1
ATOM 817 O O . ALA A 1 99 ? 1.400 9.878 1.021 1.00 96.38 99 ALA A O 1
ATOM 818 N N . PRO A 1 100 ? 1.770 11.360 -0.624 1.00 96.38 100 PRO A N 1
ATOM 819 C CA . PRO A 1 100 ? 1.263 12.503 0.142 1.00 96.38 100 PRO A CA 1
ATOM 820 C C . PRO A 1 100 ? -0.193 12.364 0.598 1.00 96.38 100 PRO A C 1
ATOM 822 O O . PRO A 1 100 ? -0.483 12.676 1.745 1.00 96.38 100 PRO A O 1
ATOM 825 N N . THR A 1 101 ? -1.082 11.855 -0.262 1.00 96.19 101 THR A N 1
ATOM 826 C CA . THR A 1 101 ? -2.496 11.634 0.083 1.00 96.19 101 THR A CA 1
ATOM 827 C C . THR A 1 101 ? -2.623 10.697 1.285 1.00 96.19 101 THR A C 1
ATOM 829 O O . THR A 1 101 ? -3.325 11.004 2.242 1.00 96.19 101 THR A O 1
ATOM 832 N N . ILE A 1 102 ? -1.886 9.583 1.269 1.00 97.62 102 ILE A N 1
ATOM 833 C CA . ILE A 1 102 ? -1.896 8.596 2.357 1.00 97.62 102 ILE A CA 1
ATOM 834 C C . ILE A 1 102 ? -1.221 9.159 3.615 1.00 97.62 102 ILE A C 1
ATOM 836 O O . ILE A 1 102 ? -1.706 8.928 4.718 1.00 97.62 102 ILE A O 1
ATOM 840 N N . THR A 1 103 ? -0.134 9.930 3.471 1.00 97.25 103 THR A N 1
ATOM 841 C CA . THR A 1 103 ? 0.521 10.616 4.599 1.00 97.25 103 THR A CA 1
ATOM 842 C C . THR A 1 103 ? -0.483 11.477 5.357 1.00 97.25 103 THR A C 1
ATOM 844 O O . THR A 1 103 ? -0.558 11.354 6.574 1.00 97.25 103 THR A O 1
ATOM 847 N N . SER A 1 104 ? -1.280 12.291 4.659 1.00 96.00 104 SER A N 1
ATOM 848 C CA . SER A 1 104 ? -2.290 13.147 5.293 1.00 96.00 104 SER A CA 1
ATOM 849 C C . SER A 1 104 ? -3.376 12.348 6.020 1.00 96.00 104 SER A C 1
ATOM 851 O O . SER A 1 104 ? -3.827 12.773 7.075 1.00 96.00 104 SER A O 1
ATOM 853 N N . LEU A 1 105 ? -3.759 11.169 5.516 1.00 96.75 105 LEU A N 1
ATOM 854 C CA . LEU A 1 105 ? -4.708 10.277 6.201 1.00 96.75 105 LEU A CA 1
ATOM 855 C C . LEU A 1 105 ? -4.122 9.582 7.438 1.00 96.75 105 LEU A C 1
ATOM 857 O O . LEU A 1 105 ? -4.876 9.057 8.253 1.00 96.75 105 LEU A O 1
ATOM 861 N N . LEU A 1 106 ? -2.795 9.530 7.555 1.00 97.06 106 LEU A N 1
ATOM 862 C CA . LEU A 1 106 ? -2.082 8.947 8.692 1.00 97.06 106 LEU A CA 1
ATOM 863 C C . LEU A 1 106 ? -1.666 9.994 9.731 1.00 97.06 106 LEU A C 1
ATOM 865 O O . LEU A 1 106 ? -1.221 9.626 10.818 1.00 97.06 106 LEU A O 1
ATOM 869 N N . GLU A 1 107 ? -1.764 11.289 9.428 1.00 94.75 107 GLU A N 1
ATOM 870 C CA . GLU A 1 107 ? -1.423 12.344 10.380 1.00 94.75 107 GLU A CA 1
ATOM 871 C C . GLU A 1 107 ? -2.327 12.270 11.617 1.00 94.75 107 GLU A C 1
ATOM 873 O O . GLU A 1 107 ? -3.547 12.348 11.533 1.00 94.75 107 GLU A O 1
ATOM 878 N N . GLY A 1 108 ? -1.709 12.095 12.789 1.00 92.19 108 GLY A N 1
ATOM 879 C CA . GLY A 1 108 ? -2.417 11.940 14.062 1.00 92.19 108 GLY A CA 1
ATOM 880 C C . GLY A 1 108 ? -2.885 10.515 14.377 1.00 92.19 108 GLY A C 1
ATOM 881 O O . GLY A 1 108 ? -3.182 10.245 15.542 1.00 92.19 108 GLY A O 1
ATOM 882 N N . GLU A 1 109 ? -2.869 9.604 13.403 1.00 94.94 109 GLU A N 1
ATOM 883 C CA . GLU A 1 109 ? -3.270 8.206 13.578 1.00 94.94 109 GLU A CA 1
ATOM 884 C C . GLU A 1 109 ? -2.192 7.375 14.285 1.00 94.94 109 GLU A C 1
ATOM 886 O O . GLU A 1 109 ? -0.984 7.627 14.185 1.00 94.94 109 GLU A O 1
ATOM 891 N N . GLU A 1 110 ? -2.638 6.328 14.975 1.00 95.94 110 GLU A N 1
ATOM 892 C CA . GLU A 1 110 ? -1.764 5.323 15.572 1.00 95.94 110 GLU A CA 1
ATOM 893 C C . GLU A 1 110 ? -1.431 4.215 14.569 1.00 95.94 110 GLU A C 1
ATOM 895 O O . GLU A 1 110 ? -2.318 3.610 13.967 1.00 95.94 110 GLU A O 1
ATOM 900 N N . LEU A 1 111 ? -0.137 3.926 14.404 1.00 95.25 111 LEU A N 1
ATOM 901 C CA . LEU A 1 111 ? 0.333 2.778 13.622 1.00 95.25 111 LEU A CA 1
ATOM 902 C C . LEU A 1 111 ? 0.361 1.483 14.440 1.00 95.25 111 LEU A C 1
ATOM 904 O O . LEU A 1 111 ? 0.321 0.396 13.870 1.00 95.25 111 LEU A O 1
ATOM 908 N N . ALA A 1 112 ? 0.491 1.612 15.756 1.00 94.62 112 ALA A N 1
ATOM 909 C CA . ALA A 1 112 ? 0.432 0.549 16.751 1.00 94.62 112 ALA A CA 1
ATOM 910 C C . ALA A 1 112 ? -0.088 1.166 18.063 1.00 94.62 112 ALA A C 1
ATOM 912 O O . ALA A 1 112 ? 0.009 2.390 18.206 1.00 94.62 112 ALA A O 1
ATOM 913 N N . PRO A 1 113 ? -0.608 0.375 19.019 1.00 94.50 113 PRO A N 1
ATOM 914 C CA . PRO A 1 113 ? -1.178 0.905 20.257 1.00 94.50 113 PRO A CA 1
ATOM 915 C C . PRO A 1 113 ? -0.243 1.895 20.967 1.00 94.50 113 PRO A C 1
ATOM 917 O O . PRO A 1 113 ? 0.882 1.548 21.338 1.00 94.50 113 PRO A O 1
ATOM 920 N N . GLY A 1 114 ? -0.689 3.145 21.121 1.00 94.50 114 GLY A N 1
ATOM 921 C CA . GLY A 1 114 ? 0.079 4.218 21.766 1.00 94.50 114 GLY A CA 1
ATOM 922 C C . GLY A 1 114 ? 1.253 4.772 20.946 1.00 94.50 114 GLY A C 1
ATOM 923 O O . GLY A 1 114 ? 2.023 5.593 21.450 1.00 94.50 114 GLY A O 1
ATOM 924 N N . ARG A 1 115 ? 1.419 4.356 19.683 1.00 95.38 115 ARG A N 1
ATOM 925 C CA . ARG A 1 115 ? 2.479 4.820 18.777 1.00 95.38 115 ARG A CA 1
ATOM 926 C C . ARG A 1 115 ? 1.883 5.494 17.545 1.00 95.38 115 ARG A C 1
ATOM 928 O O . ARG A 1 115 ? 1.460 4.837 16.593 1.00 95.38 115 ARG A O 1
ATOM 935 N N . LYS A 1 116 ? 1.962 6.822 17.520 1.00 96.62 116 LYS A N 1
ATOM 936 C CA . LYS A 1 116 ? 1.544 7.637 16.374 1.00 96.62 116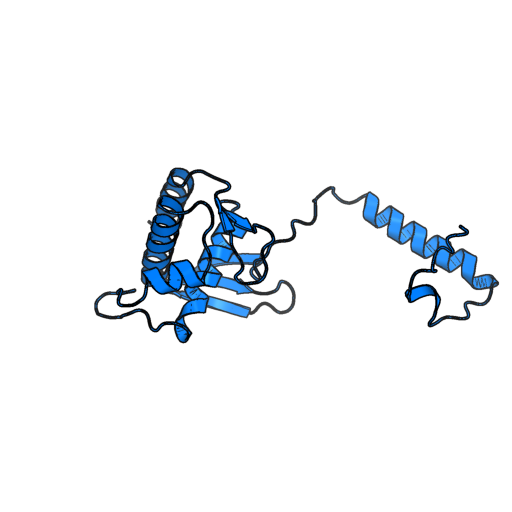 LYS A CA 1
ATOM 937 C C . LYS A 1 116 ? 2.463 7.485 15.167 1.00 96.62 116 LYS A C 1
ATOM 939 O O . LYS A 1 116 ? 3.635 7.119 15.288 1.00 96.62 116 LYS A O 1
ATOM 944 N N . PHE A 1 117 ? 1.925 7.808 14.001 1.00 96.69 117 PHE A N 1
ATOM 945 C CA . PHE A 1 117 ? 2.710 8.035 12.797 1.00 96.69 117 PHE A CA 1
ATOM 946 C C . PHE A 1 117 ? 3.594 9.286 12.942 1.00 96.69 117 PHE A C 1
ATOM 948 O O . PHE A 1 117 ? 3.118 10.365 13.289 1.00 96.69 117 PHE A O 1
ATOM 955 N N . HIS A 1 118 ? 4.886 9.158 12.640 1.00 95.12 118 HIS A N 1
ATOM 956 C CA . HIS A 1 118 ? 5.891 10.223 12.792 1.00 95.12 118 HIS A CA 1
ATOM 957 C C . HIS A 1 118 ? 6.170 10.990 11.485 1.00 95.12 118 HIS A C 1
ATOM 959 O O . HIS A 1 118 ? 7.265 11.528 11.281 1.00 95.12 118 HIS A O 1
ATOM 965 N N . GLY A 1 119 ? 5.196 11.034 10.571 1.00 93.75 119 GLY A N 1
ATOM 966 C CA . GLY A 1 119 ? 5.273 11.827 9.346 1.00 93.75 119 GLY A CA 1
ATOM 967 C C . GLY A 1 119 ? 6.396 11.382 8.404 1.00 93.75 119 GLY A C 1
ATOM 968 O O . GLY A 1 119 ? 6.543 10.203 8.075 1.00 93.75 119 GLY A O 1
ATOM 969 N N . ASN A 1 120 ? 7.211 12.340 7.948 1.00 90.88 120 ASN A N 1
ATOM 970 C CA . ASN A 1 120 ? 8.214 12.118 6.899 1.00 90.88 120 ASN A CA 1
ATOM 971 C C . ASN A 1 120 ? 9.243 11.022 7.218 1.00 90.88 120 ASN A C 1
ATOM 973 O O . ASN A 1 120 ? 9.685 10.338 6.294 1.00 90.88 120 ASN A O 1
ATOM 977 N N . SER A 1 121 ? 9.602 10.822 8.489 1.00 92.31 121 SER A N 1
ATOM 978 C CA . SER A 1 121 ? 10.549 9.770 8.891 1.00 92.31 121 SER A CA 1
ATOM 979 C C . SER A 1 121 ? 10.005 8.359 8.634 1.00 92.31 121 SER A C 1
ATOM 981 O O . SER A 1 121 ? 10.772 7.429 8.397 1.00 92.31 121 SER A O 1
ATOM 983 N N . GLU A 1 122 ? 8.680 8.200 8.607 1.00 94.50 122 GLU A N 1
ATOM 984 C CA . GLU A 1 122 ? 7.9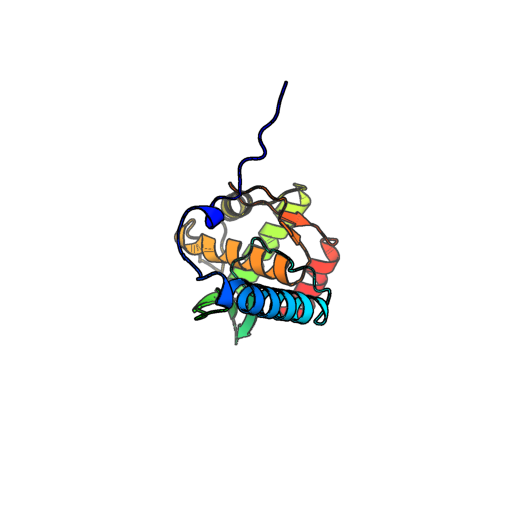92 6.925 8.404 1.00 94.50 122 GLU A CA 1
ATOM 985 C C . GLU A 1 122 ? 7.309 6.832 7.028 1.00 94.50 122 GLU A C 1
ATOM 987 O O . GLU A 1 122 ? 6.742 5.792 6.688 1.00 94.50 122 GLU A O 1
ATOM 992 N N . ARG A 1 123 ? 7.444 7.861 6.177 1.00 94.12 123 ARG A N 1
ATOM 993 C CA . ARG A 1 123 ? 6.909 7.892 4.801 1.00 94.12 123 ARG A CA 1
ATOM 994 C C . ARG A 1 123 ? 7.411 6.736 3.935 1.00 94.12 123 ARG A C 1
ATOM 996 O O . ARG A 1 123 ? 6.731 6.323 2.996 1.00 94.12 123 ARG A O 1
ATOM 1003 N N . TYR A 1 124 ? 8.584 6.184 4.243 1.00 94.00 124 TYR A N 1
ATOM 1004 C CA . TYR A 1 124 ? 9.107 5.018 3.533 1.00 94.00 124 TYR A CA 1
ATOM 1005 C C . TYR A 1 124 ? 8.150 3.818 3.603 1.00 94.00 124 TYR A C 1
ATOM 1007 O O . TYR A 1 124 ? 8.114 3.056 2.643 1.00 94.00 124 TYR A O 1
ATOM 1015 N N . LYS A 1 125 ? 7.353 3.673 4.676 1.00 96.88 125 LYS A N 1
ATOM 1016 C CA . LYS A 1 125 ? 6.375 2.584 4.839 1.00 96.88 125 LYS A CA 1
ATOM 1017 C C . LYS A 1 125 ? 5.259 2.671 3.800 1.00 96.88 125 LYS A C 1
ATOM 1019 O O . LYS A 1 125 ? 4.919 1.660 3.207 1.00 96.88 125 LYS A O 1
ATOM 1024 N N . ILE A 1 126 ? 4.779 3.886 3.524 1.00 97.56 126 ILE A N 1
ATOM 1025 C CA . ILE A 1 126 ? 3.778 4.173 2.484 1.00 97.56 126 ILE A CA 1
ATOM 1026 C C . ILE A 1 126 ? 4.353 3.867 1.100 1.00 97.56 126 ILE A C 1
ATOM 1028 O O . ILE A 1 126 ? 3.754 3.167 0.297 1.00 97.56 126 ILE A O 1
ATOM 1032 N N . VAL A 1 127 ? 5.562 4.362 0.813 1.00 95.31 127 VAL A N 1
ATOM 1033 C CA . VAL A 1 127 ? 6.216 4.111 -0.484 1.00 95.31 127 VAL A CA 1
ATOM 1034 C C . VAL A 1 127 ? 6.511 2.622 -0.678 1.00 95.31 127 VAL A C 1
ATOM 1036 O O . VAL A 1 127 ? 6.466 2.125 -1.799 1.00 95.31 127 VAL A O 1
ATOM 1039 N N . MET A 1 128 ? 6.841 1.916 0.403 1.00 95.94 128 MET A N 1
ATOM 1040 C CA . MET A 1 128 ? 7.042 0.472 0.399 1.00 95.94 128 MET A CA 1
ATOM 1041 C C . MET A 1 128 ? 5.746 -0.278 0.102 1.00 95.94 128 MET A C 1
ATOM 1043 O O . MET A 1 128 ? 5.747 -1.143 -0.763 1.00 95.94 128 MET A O 1
ATOM 1047 N N . GLU A 1 129 ? 4.656 0.084 0.770 1.00 97.38 129 GLU A N 1
ATOM 1048 C CA . GLU A 1 129 ? 3.331 -0.505 0.578 1.00 97.38 129 GLU A CA 1
ATOM 1049 C C . GLU A 1 129 ? 2.808 -0.306 -0.852 1.00 97.38 129 GLU A C 1
ATOM 1051 O O . GLU A 1 129 ? 2.537 -1.296 -1.531 1.00 97.38 129 GLU A O 1
ATOM 1056 N N . LEU A 1 130 ? 2.824 0.926 -1.370 1.00 97.38 130 LEU A N 1
ATOM 1057 C CA . LEU A 1 130 ? 2.488 1.204 -2.773 1.00 97.38 130 LEU A CA 1
ATOM 1058 C C . LEU A 1 130 ? 3.369 0.409 -3.745 1.00 97.38 130 LEU A C 1
ATOM 1060 O O . LEU A 1 130 ? 2.890 -0.118 -4.746 1.00 97.38 130 LEU A O 1
ATOM 1064 N N . GLY A 1 131 ? 4.664 0.291 -3.447 1.00 95.69 131 GLY A N 1
ATOM 1065 C CA . GLY A 1 131 ? 5.579 -0.486 -4.273 1.00 95.69 131 GLY A CA 1
ATOM 1066 C C . GLY A 1 131 ? 5.258 -1.980 -4.289 1.00 95.69 131 GLY A C 1
ATOM 1067 O O . GLY A 1 131 ? 5.383 -2.603 -5.338 1.00 95.69 131 GLY A O 1
ATOM 1068 N N . ILE A 1 132 ? 4.825 -2.547 -3.162 1.00 96.44 132 ILE A N 1
ATOM 1069 C CA . ILE A 1 132 ? 4.386 -3.945 -3.072 1.00 96.44 132 ILE A CA 1
ATOM 1070 C C . ILE A 1 132 ? 3.098 -4.145 -3.875 1.00 96.44 132 ILE A C 1
ATOM 1072 O O . ILE A 1 132 ? 3.042 -5.053 -4.701 1.00 96.44 132 ILE A O 1
ATOM 1076 N N . LEU A 1 133 ? 2.098 -3.274 -3.714 1.00 97.50 133 LEU A N 1
ATOM 1077 C CA . LEU A 1 133 ? 0.858 -3.359 -4.493 1.00 97.50 133 LEU A CA 1
ATOM 1078 C C . LEU A 1 133 ? 1.101 -3.252 -6.006 1.00 97.50 133 LEU A C 1
ATOM 1080 O O . LEU A 1 133 ? 0.417 -3.916 -6.789 1.00 97.50 133 LEU A O 1
ATOM 1084 N N . GLU A 1 134 ? 2.063 -2.427 -6.430 1.00 96.38 134 GLU A N 1
ATOM 1085 C CA . GLU A 1 134 ? 2.432 -2.295 -7.842 1.00 96.38 134 GLU A CA 1
ATOM 1086 C C . GLU A 1 134 ? 3.103 -3.577 -8.369 1.00 96.38 134 GLU A C 1
ATOM 1088 O O . GLU A 1 134 ? 2.768 -4.043 -9.462 1.00 96.38 134 GLU A O 1
ATOM 1093 N N . LEU A 1 135 ? 4.007 -4.183 -7.585 1.00 94.56 135 LEU A N 1
ATOM 1094 C CA . LEU A 1 135 ? 4.672 -5.448 -7.933 1.00 94.56 135 LEU A CA 1
ATOM 1095 C C . LEU A 1 135 ? 3.678 -6.605 -8.065 1.00 94.56 135 LEU A C 1
ATOM 1097 O O . LEU A 1 135 ? 3.737 -7.356 -9.038 1.00 94.56 135 LEU A O 1
ATOM 1101 N N . GLU A 1 136 ? 2.732 -6.704 -7.134 1.00 95.38 136 GLU A N 1
ATOM 1102 C CA . GLU A 1 136 ? 1.659 -7.707 -7.150 1.00 95.38 136 GLU A CA 1
ATOM 1103 C C . GLU A 1 136 ? 0.587 -7.415 -8.222 1.00 95.38 136 GLU A C 1
ATOM 1105 O O . GLU A 1 136 ? -0.293 -8.234 -8.498 1.00 95.38 136 GLU A O 1
ATOM 1110 N N . GLY A 1 137 ? 0.664 -6.251 -8.877 1.00 95.75 137 GLY A N 1
ATOM 1111 C CA . GLY A 1 137 ? -0.206 -5.871 -9.986 1.00 95.75 137 GLY A CA 1
ATOM 1112 C C . GLY A 1 137 ? -1.621 -5.465 -9.573 1.00 95.75 137 GLY A C 1
ATOM 1113 O O . GLY A 1 137 ? -2.523 -5.521 -10.412 1.00 95.75 137 GLY A O 1
ATOM 1114 N N . PHE A 1 138 ? -1.819 -5.066 -8.316 1.00 97.75 138 PHE A N 1
ATOM 1115 C CA . PHE A 1 138 ? -3.084 -4.513 -7.822 1.00 97.75 138 PHE A CA 1
ATOM 1116 C C . PHE A 1 138 ? -3.280 -3.057 -8.221 1.00 97.75 138 PHE A C 1
ATOM 1118 O O . PHE A 1 138 ? -4.405 -2.637 -8.489 1.00 97.75 138 PHE A O 1
ATOM 1125 N N . ILE A 1 139 ? -2.184 -2.305 -8.294 1.00 97.56 139 ILE A N 1
ATOM 1126 C CA . ILE A 1 139 ? -2.174 -0.912 -8.733 1.00 97.56 139 ILE A CA 1
ATOM 1127 C C . ILE A 1 139 ? -1.184 -0.728 -9.874 1.00 97.56 139 ILE A C 1
ATOM 1129 O O . ILE A 1 139 ? -0.293 -1.551 -10.095 1.00 97.56 139 ILE A O 1
ATOM 1133 N N . GLU A 1 140 ? -1.326 0.373 -10.596 1.00 96.06 140 GLU A N 1
ATOM 1134 C CA . GLU A 1 140 ? -0.363 0.775 -11.611 1.00 96.06 140 GLU A CA 1
ATOM 1135 C C . GLU A 1 140 ? -0.055 2.265 -11.536 1.00 96.06 140 GLU A C 1
ATOM 1137 O O . GLU A 1 140 ? -0.910 3.089 -11.198 1.00 96.06 140 GLU A O 1
ATOM 1142 N N . TRP A 1 141 ? 1.194 2.607 -11.846 1.00 95.62 141 TRP A N 1
ATOM 1143 C CA . TRP A 1 141 ? 1.629 3.990 -11.944 1.00 95.62 141 TRP A CA 1
ATOM 1144 C C . TRP A 1 141 ? 0.908 4.720 -13.081 1.00 95.62 141 TRP A C 1
ATOM 1146 O O . TRP A 1 141 ? 0.877 4.259 -14.221 1.00 95.62 141 TRP A O 1
ATOM 1156 N N . THR A 1 142 ? 0.394 5.912 -12.792 1.00 93.62 142 THR A N 1
ATOM 1157 C CA . THR A 1 142 ? -0.340 6.754 -13.753 1.00 93.62 142 THR A CA 1
ATOM 1158 C C . THR A 1 142 ? 0.565 7.452 -14.775 1.00 93.62 142 THR A C 1
ATOM 1160 O O . THR A 1 142 ? 0.080 8.090 -15.706 1.00 93.62 142 THR A O 1
ATOM 1163 N N . GLY A 1 143 ? 1.890 7.400 -14.594 1.00 89.62 143 GLY A N 1
ATOM 1164 C CA . GLY A 1 143 ? 2.865 8.172 -15.373 1.00 89.62 143 GLY A CA 1
ATOM 1165 C C . GLY A 1 143 ? 3.207 9.545 -14.774 1.00 89.62 143 GLY A C 1
ATOM 1166 O O . GLY A 1 143 ? 4.184 10.176 -15.196 1.00 89.62 143 GLY A O 1
ATOM 1167 N N . ARG A 1 144 ? 2.471 10.015 -13.754 1.00 87.00 144 ARG A N 1
ATOM 1168 C CA . ARG A 1 144 ? 2.763 11.280 -13.056 1.00 87.00 144 ARG A CA 1
ATOM 1169 C C . ARG A 1 144 ? 4.010 11.142 -12.183 1.00 87.00 144 ARG A C 1
ATOM 1171 O O . ARG A 1 144 ? 4.109 10.213 -11.394 1.00 87.00 144 ARG A O 1
ATOM 1178 N N . LYS A 1 145 ? 4.976 12.059 -12.292 1.00 82.06 145 LYS A N 1
ATOM 1179 C CA . LYS A 1 145 ? 6.253 11.966 -11.548 1.00 82.06 145 LYS A CA 1
ATOM 1180 C C . LYS A 1 145 ? 6.263 12.708 -10.210 1.00 82.06 145 LYS A C 1
ATOM 1182 O O . LYS A 1 145 ? 7.012 12.315 -9.320 1.00 82.06 145 LYS A O 1
ATOM 1187 N N . THR A 1 146 ? 5.442 13.750 -10.056 1.00 86.62 146 THR A N 1
ATOM 1188 C CA . THR A 1 146 ? 5.480 14.621 -8.872 1.00 86.62 146 THR A CA 1
ATOM 1189 C C . THR A 1 146 ? 4.075 15.117 -8.485 1.00 86.62 146 THR A C 1
ATOM 1191 O O . THR A 1 146 ? 3.557 16.008 -9.153 1.00 86.62 146 THR A O 1
ATOM 1194 N N . PRO A 1 147 ? 3.456 14.571 -7.419 1.00 88.38 147 PRO A N 1
ATOM 1195 C CA . PRO A 1 147 ? 3.842 13.316 -6.777 1.00 88.38 147 PRO A CA 1
ATOM 1196 C C . PRO A 1 147 ? 3.613 12.122 -7.717 1.00 88.38 147 PRO A C 1
ATOM 1198 O O . PRO A 1 147 ? 2.798 12.189 -8.636 1.00 88.38 147 PRO A O 1
ATOM 1201 N N . VAL A 1 148 ? 4.333 11.025 -7.473 1.00 92.50 148 VAL A N 1
ATOM 1202 C CA . VAL A 1 148 ? 4.013 9.729 -8.084 1.00 92.50 148 VAL A CA 1
ATOM 1203 C C . VAL A 1 148 ? 2.618 9.312 -7.621 1.00 92.50 148 VAL A C 1
ATOM 1205 O O . VAL A 1 148 ? 2.390 9.229 -6.411 1.00 92.50 148 VAL A O 1
ATOM 1208 N N . SER A 1 149 ? 1.701 9.096 -8.568 1.00 95.38 149 SER A N 1
ATOM 1209 C CA . SER A 1 149 ? 0.333 8.639 -8.304 1.00 95.38 149 SER A CA 1
ATOM 1210 C C . SER A 1 149 ? 0.062 7.281 -8.939 1.00 95.38 149 SER A C 1
ATOM 1212 O O . SER A 1 149 ? 0.648 6.919 -9.959 1.00 95.38 149 SER A O 1
ATOM 1214 N N . TYR A 1 150 ? -0.828 6.529 -8.313 1.00 97.50 150 TYR A N 1
ATOM 1215 C CA . TYR A 1 150 ? -1.221 5.193 -8.721 1.00 97.50 150 TYR A CA 1
ATOM 1216 C C . TYR A 1 150 ? -2.733 5.132 -8.858 1.00 97.50 150 TYR A C 1
ATOM 1218 O O . TYR A 1 150 ? -3.443 5.849 -8.154 1.00 97.50 150 TYR A O 1
ATOM 1226 N N . ARG A 1 151 ? -3.206 4.250 -9.731 1.00 97.56 151 ARG A N 1
ATOM 1227 C CA . ARG A 1 151 ? -4.621 3.896 -9.858 1.00 97.56 151 ARG A CA 1
ATOM 1228 C C . ARG A 1 151 ? -4.810 2.404 -9.636 1.00 97.56 151 ARG A C 1
ATOM 1230 O O . ARG A 1 151 ? -3.879 1.624 -9.858 1.00 97.56 151 ARG A O 1
ATOM 1237 N N . LEU A 1 152 ? -6.010 2.013 -9.226 1.00 98.06 152 LEU A N 1
ATOM 1238 C CA . LEU A 1 152 ? -6.376 0.606 -9.119 1.00 98.06 152 LEU A CA 1
ATOM 1239 C C . LEU A 1 152 ? -6.332 -0.062 -10.495 1.00 98.06 152 LEU A C 1
ATOM 1241 O O . LEU A 1 152 ? -6.837 0.464 -11.485 1.00 98.06 152 LEU A O 1
ATOM 1245 N N . LYS A 1 153 ? -5.738 -1.250 -10.533 1.00 97.56 153 LYS A N 1
ATOM 1246 C CA . LYS A 1 153 ? -5.790 -2.172 -11.669 1.00 97.56 153 LYS A CA 1
ATOM 1247 C C . LYS A 1 153 ? -6.739 -3.341 -11.406 1.00 97.56 153 LYS A C 1
ATOM 1249 O O . LYS A 1 153 ? -7.226 -3.969 -12.344 1.00 97.56 153 LYS A O 1
ATOM 1254 N N . LYS A 1 154 ? -6.985 -3.630 -10.130 1.00 97.00 154 LYS A N 1
ATOM 1255 C CA . LYS A 1 154 ? -7.893 -4.665 -9.643 1.00 97.00 154 LYS A CA 1
ATOM 1256 C C . LYS A 1 154 ? -8.877 -4.066 -8.631 1.00 97.00 154 LYS A C 1
ATOM 1258 O O . LYS A 1 154 ? -8.545 -3.045 -8.026 1.00 97.00 154 LYS A O 1
ATOM 1263 N N . PRO A 1 155 ? -10.055 -4.682 -8.435 1.00 97.12 155 PRO A N 1
ATOM 1264 C CA . PRO A 1 155 ? -11.006 -4.268 -7.407 1.00 97.12 155 PRO A CA 1
ATOM 1265 C C . PRO A 1 155 ? -10.386 -4.284 -6.007 1.00 97.12 155 PRO A C 1
ATOM 1267 O O . PRO A 1 155 ? -9.500 -5.092 -5.716 1.00 97.12 155 PRO A O 1
ATOM 1270 N N . ILE A 1 156 ? -10.876 -3.410 -5.127 1.00 96.75 156 ILE A N 1
ATOM 1271 C CA . ILE A 1 156 ? -10.388 -3.301 -3.744 1.00 96.75 156 ILE A CA 1
ATOM 1272 C C . ILE A 1 156 ? -10.598 -4.617 -2.989 1.00 96.75 156 ILE A C 1
ATOM 1274 O O . ILE A 1 156 ? -9.738 -5.022 -2.211 1.00 96.75 156 ILE A O 1
ATOM 1278 N N . GLU A 1 157 ? -11.686 -5.324 -3.273 1.00 96.62 157 GLU A N 1
ATOM 1279 C CA . GLU A 1 157 ? -12.059 -6.589 -2.641 1.00 96.62 157 GLU A CA 1
ATOM 1280 C C . GLU A 1 157 ? -11.013 -7.686 -2.901 1.00 96.62 157 GLU A C 1
ATOM 1282 O O . GLU A 1 157 ? -10.750 -8.520 -2.033 1.00 96.62 157 GLU A O 1
ATOM 1287 N N . GLU A 1 158 ? -10.364 -7.675 -4.072 1.00 97.50 158 GLU A N 1
ATOM 1288 C CA . GLU A 1 158 ? -9.257 -8.595 -4.360 1.00 97.50 158 GLU A CA 1
ATOM 1289 C C . GLU A 1 158 ? -8.028 -8.283 -3.502 1.00 97.50 158 GLU A C 1
ATOM 1291 O O . GLU A 1 158 ? -7.348 -9.204 -3.045 1.00 97.50 158 GLU A O 1
ATOM 1296 N N . ILE A 1 159 ? -7.756 -6.997 -3.255 1.00 96.88 159 ILE A N 1
ATOM 1297 C CA . ILE A 1 159 ? -6.656 -6.557 -2.388 1.00 96.88 159 ILE A CA 1
ATOM 1298 C C . ILE A 1 159 ? -6.958 -6.941 -0.938 1.00 96.88 159 ILE A C 1
ATOM 1300 O O . ILE A 1 159 ? -6.092 -7.479 -0.252 1.00 96.88 159 ILE A O 1
ATOM 1304 N N . GLU A 1 160 ? -8.189 -6.710 -0.476 1.00 95.44 160 GLU A N 1
ATOM 1305 C CA . GLU A 1 160 ? -8.643 -7.073 0.870 1.00 95.44 160 GLU A CA 1
ATOM 1306 C C . GLU A 1 160 ? -8.542 -8.587 1.104 1.00 95.44 160 GLU A C 1
ATOM 1308 O O . GLU A 1 160 ? -7.994 -9.017 2.122 1.00 95.44 160 GLU A O 1
ATOM 1313 N N . LYS A 1 161 ? -8.971 -9.409 0.139 1.00 96.44 161 LYS A N 1
ATOM 1314 C CA . LYS A 1 161 ? -8.823 -10.868 0.217 1.00 96.44 161 LYS A CA 1
ATOM 1315 C C . LYS A 1 161 ? -7.353 -11.290 0.262 1.00 96.44 161 LYS A C 1
ATOM 1317 O O . LYS A 1 161 ? -6.965 -12.065 1.135 1.00 96.44 161 LYS A O 1
ATOM 1322 N N . TRP A 1 162 ? -6.529 -10.754 -0.638 1.00 96.50 162 TRP A N 1
ATOM 1323 C CA . TRP A 1 162 ? -5.093 -11.036 -0.669 1.00 96.50 162 TRP A CA 1
ATOM 1324 C C . TRP A 1 162 ? -4.400 -10.635 0.638 1.00 96.50 162 TRP A C 1
ATOM 1326 O O . TRP A 1 162 ? -3.540 -11.365 1.129 1.00 96.50 162 TRP A O 1
ATOM 1336 N N . MET A 1 163 ? -4.809 -9.520 1.250 1.00 93.50 163 MET A N 1
ATOM 1337 C CA . MET A 1 163 ? -4.284 -9.108 2.546 1.00 93.50 163 MET A CA 1
ATOM 1338 C C . MET A 1 163 ? -4.561 -10.130 3.643 1.00 93.50 163 MET A C 1
ATOM 1340 O O . MET A 1 163 ? -3.661 -10.432 4.422 1.00 93.50 163 MET A O 1
ATOM 1344 N N . VAL A 1 164 ? -5.789 -10.647 3.721 1.00 93.06 164 VAL A N 1
ATOM 1345 C CA . VAL A 1 164 ? -6.157 -11.660 4.720 1.00 93.06 164 VAL A CA 1
ATOM 1346 C C . VAL A 1 164 ? -5.369 -12.948 4.484 1.00 93.06 164 VAL A C 1
ATOM 1348 O O . VAL A 1 164 ? -4.872 -13.543 5.430 1.00 93.06 164 VAL A O 1
ATOM 1351 N N . GLU A 1 165 ? -5.178 -13.357 3.232 1.00 93.25 165 GLU A N 1
ATOM 1352 C CA . GLU A 1 165 ? -4.413 -14.568 2.911 1.00 93.25 165 GLU A CA 1
ATOM 1353 C C . GLU A 1 165 ? -2.912 -14.441 3.219 1.00 93.25 165 GLU A C 1
ATOM 1355 O O . GLU A 1 165 ? -2.277 -15.419 3.613 1.00 93.25 165 GLU A O 1
ATOM 1360 N N . LYS A 1 166 ? -2.318 -13.259 3.012 1.00 90.25 166 LYS A N 1
ATOM 1361 C CA . LYS A 1 166 ? -0.868 -13.039 3.169 1.00 90.25 166 LYS A CA 1
ATOM 1362 C C . LYS A 1 166 ? -0.456 -12.539 4.545 1.00 90.25 166 LYS A C 1
ATOM 1364 O O . LYS A 1 166 ? 0.679 -12.776 4.958 1.00 90.25 166 LYS A O 1
ATOM 1369 N N . PHE A 1 167 ? -1.341 -11.811 5.214 1.00 86.62 167 PHE A N 1
ATOM 1370 C CA . PHE A 1 167 ? -1.045 -11.090 6.447 1.00 86.62 167 PHE A CA 1
ATOM 1371 C C . PHE A 1 167 ? -2.088 -11.309 7.540 1.00 86.62 167 PHE A C 1
ATOM 1373 O O . PHE A 1 167 ? -1.960 -10.644 8.567 1.00 86.62 167 PHE A O 1
ATOM 1380 N N . GLY A 1 168 ? -3.123 -12.127 7.318 1.00 69.38 168 GLY A N 1
ATOM 1381 C CA . GLY A 1 168 ? -4.145 -12.476 8.312 1.00 69.38 168 GLY A CA 1
ATOM 1382 C C . GLY A 1 168 ? -3.593 -13.269 9.482 1.00 69.38 168 GLY A C 1
ATOM 1383 O O . GLY A 1 168 ? -2.647 -14.059 9.277 1.00 69.38 168 GLY A O 1
#

Radius of gyration: 22.91 Å; chains: 1; bounding box: 52×38×68 Å

Foldseek 3Di:
DDDDDDPDPVVPDDDPPPPVCPVVVVVVVVVVVVVVVPDDPPPPPDAPAQFQDWADDDQWIWTWGHPPPTDIDIDGLLLLVVLVVLVLVLQVPDQKDFLVSSLVSQVVPASDVVHGDPGPVCSVSNSRSVNVCVNVPQWGFPPDVVRTMIGGPDDVVVVVVVCVVRRD

Sequence (168 aa):
MIRYDKPKPWMKENYRIAEEYAGMVKDILDKIGNALTSNDSSVTKKFATKYFEWEVIKSSVVARARKEKPYSHYCPLEHFRVVMRKTLEAFKTSDEVSAPTITSLLEGEELAPGRKFHGNSERYKIVMELGILELEGFIEWTGRKTPVSYRLKKPIEEIEKWMVEKFG

Organism: Thermotoga petrophila (strain ATCC BAA-489 / DSM 13996 / JCM 10882 / RKU-10) (NCBI:txid590168)

pLDDT: mean 82.78, std 19.35, range [35.44, 98.12]

Secondary structure (DSSP, 8-state):
-----PPPGGGSSS----HHHHHHHHHHHHHHHHHHHSS--------S-SEEEEEEETTEEEEEE-SSS-EEEEEEHHHHHHHHHHHHHHHHH-SEEEHHHHHHHHTT-EEETTEE--GGGGHHHHHHHHHHHHHTTSEEEEEEETTEEEEESS-HHHHHHHHHHHH-